Protein AF-A0A9D7TQG6-F1 (afdb_monomer)

Structure (mmCIF, N/CA/C/O backbone):
data_AF-A0A9D7TQG6-F1
#
_entry.id   AF-A0A9D7TQG6-F1
#
loop_
_atom_site.group_PDB
_atom_site.id
_atom_site.type_symbol
_atom_site.label_atom_id
_atom_site.label_alt_id
_atom_site.label_comp_id
_atom_site.label_asym_id
_atom_site.label_entity_id
_atom_site.label_seq_id
_atom_site.pdbx_PDB_ins_code
_atom_site.Cartn_x
_atom_site.Cartn_y
_atom_site.Cartn_z
_atom_site.occupancy
_atom_site.B_iso_or_equiv
_atom_site.auth_seq_id
_atom_site.auth_comp_id
_atom_site.auth_asym_id
_atom_site.auth_atom_id
_atom_site.pdbx_PDB_model_num
ATOM 1 N N . MET A 1 1 ? -27.537 -21.030 -3.226 1.00 37.28 1 MET A N 1
ATOM 2 C CA . MET A 1 1 ? -26.225 -21.695 -3.331 1.00 37.28 1 MET A CA 1
ATOM 3 C C . MET A 1 1 ? -25.210 -20.570 -3.203 1.00 37.28 1 MET A C 1
ATOM 5 O O . MET A 1 1 ? -25.047 -19.835 -4.164 1.00 37.28 1 MET A O 1
ATOM 9 N N . LYS A 1 2 ? -24.698 -20.309 -1.989 1.00 38.81 2 LYS A N 1
ATOM 10 C CA . LYS A 1 2 ? -23.639 -19.309 -1.792 1.00 38.81 2 LYS A CA 1
ATOM 11 C C . LYS A 1 2 ? -22.398 -19.898 -2.457 1.00 38.81 2 LYS A C 1
ATOM 13 O O . LYS A 1 2 ? -21.905 -20.921 -1.995 1.00 38.81 2 LYS A O 1
ATOM 18 N N . SER A 1 3 ? -21.982 -19.358 -3.597 1.00 41.25 3 SER A N 1
ATOM 19 C CA . SER A 1 3 ? -20.627 -19.610 -4.070 1.00 41.25 3 SER A CA 1
ATOM 20 C C . SER A 1 3 ? -19.712 -18.948 -3.053 1.00 41.25 3 SER A C 1
ATOM 22 O O . SER A 1 3 ? -19.772 -17.730 -2.911 1.00 41.25 3 SER A O 1
ATOM 24 N N . GLU A 1 4 ? -18.924 -19.730 -2.322 1.00 43.56 4 GLU A N 1
ATOM 25 C CA . GLU A 1 4 ? -17.736 -19.195 -1.665 1.00 43.56 4 GLU A CA 1
ATOM 26 C C . GLU A 1 4 ? -16.924 -18.502 -2.762 1.00 43.56 4 GLU A C 1
ATOM 28 O O . GLU A 1 4 ? -16.400 -19.154 -3.672 1.00 43.56 4 GLU A O 1
ATOM 33 N N . ILE A 1 5 ? -16.906 -17.169 -2.754 1.00 49.09 5 ILE A N 1
ATOM 34 C CA . ILE A 1 5 ? -15.983 -16.397 -3.578 1.00 49.09 5 ILE A CA 1
ATOM 35 C C . ILE A 1 5 ? -14.633 -16.568 -2.885 1.00 49.09 5 ILE A C 1
ATOM 37 O O . ILE A 1 5 ? -14.212 -15.745 -2.083 1.00 49.09 5 ILE A O 1
ATOM 41 N N . GLY A 1 6 ? -13.998 -17.719 -3.112 1.00 52.75 6 GLY A N 1
ATOM 42 C CA . GLY A 1 6 ? -12.633 -17.952 -2.671 1.00 52.75 6 GLY A CA 1
ATOM 43 C C . GLY A 1 6 ? -11.734 -16.884 -3.286 1.00 52.75 6 GLY A C 1
ATOM 44 O O . GLY A 1 6 ? -11.861 -16.575 -4.476 1.00 52.75 6 GLY A O 1
ATOM 45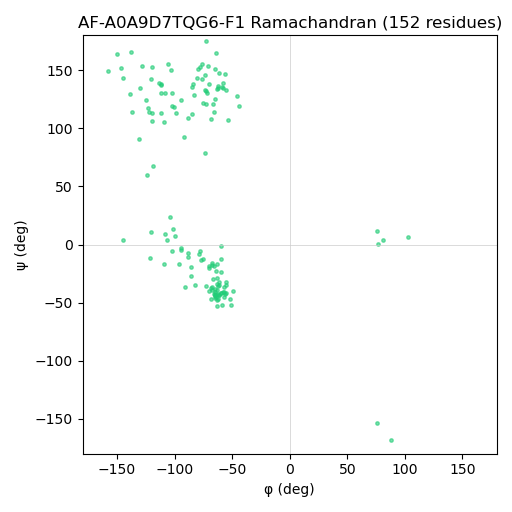 N N . TRP A 1 7 ? -10.860 -16.307 -2.467 1.00 53.97 7 TRP A N 1
ATOM 46 C CA . TRP A 1 7 ? -9.840 -15.354 -2.893 1.00 53.97 7 TRP A CA 1
ATOM 47 C C . TRP A 1 7 ? -9.117 -15.852 -4.157 1.00 53.97 7 TRP A C 1
ATOM 49 O O . TRP A 1 7 ? -8.648 -16.987 -4.203 1.00 53.97 7 TRP A O 1
ATOM 59 N N . LYS A 1 8 ? -9.045 -15.004 -5.194 1.00 67.25 8 LYS A N 1
ATOM 60 C CA . LYS A 1 8 ? -8.356 -15.290 -6.472 1.00 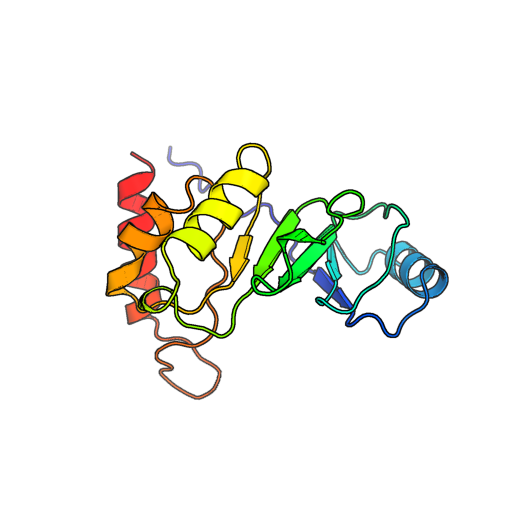67.25 8 LYS A CA 1
ATOM 61 C C . LYS A 1 8 ? -7.060 -14.490 -6.658 1.00 67.25 8 LYS A C 1
ATOM 63 O O . LYS A 1 8 ? -6.535 -14.444 -7.769 1.00 67.25 8 LYS A O 1
ATOM 68 N N . GLY A 1 9 ? -6.595 -13.795 -5.621 1.00 76.12 9 GLY A N 1
ATOM 69 C CA . GLY A 1 9 ? -5.352 -13.027 -5.686 1.00 76.12 9 GLY A CA 1
ATOM 70 C C . GLY A 1 9 ? -4.106 -13.923 -5.690 1.00 76.12 9 GLY A C 1
ATOM 71 O O . GLY A 1 9 ? -4.227 -15.143 -5.565 1.00 76.12 9 GLY A O 1
ATOM 72 N N . PRO A 1 10 ? -2.906 -13.337 -5.841 1.00 84.94 10 PRO A N 1
ATOM 73 C CA . PRO A 1 10 ? -1.660 -14.096 -5.830 1.00 84.94 10 PRO A CA 1
ATOM 74 C C . PRO A 1 10 ? -1.455 -14.789 -4.472 1.00 84.94 10 PRO A C 1
ATOM 76 O O . PRO A 1 10 ? -1.639 -14.177 -3.423 1.00 84.94 10 PRO A O 1
ATOM 79 N N . GLU A 1 11 ? -1.060 -16.059 -4.500 1.00 86.31 11 GLU A N 1
ATOM 80 C CA . GLU A 1 11 ? -0.616 -16.837 -3.336 1.00 86.31 11 GLU A CA 1
ATOM 81 C C . GLU A 1 11 ? 0.859 -16.559 -3.017 1.00 86.31 11 GLU A C 1
ATOM 83 O O . GLU A 1 11 ? 1.249 -16.522 -1.853 1.00 86.31 11 GLU A O 1
ATOM 88 N N . PHE A 1 12 ? 1.676 -16.339 -4.054 1.00 89.50 12 PHE A N 1
ATOM 89 C CA . PHE A 1 12 ? 3.103 -16.048 -3.924 1.00 89.50 12 PHE A CA 1
ATOM 90 C C . PHE A 1 12 ? 3.454 -14.714 -4.583 1.00 89.50 12 PHE A C 1
ATOM 92 O O . PHE A 1 12 ? 3.396 -14.566 -5.809 1.00 89.50 12 PHE A O 1
ATOM 99 N N . VAL A 1 13 ? 3.858 -13.755 -3.753 1.00 92.44 13 VAL A N 1
ATOM 100 C CA . VAL A 1 13 ? 4.308 -12.422 -4.162 1.00 92.44 13 VAL A CA 1
ATOM 101 C C . VAL A 1 13 ? 5.815 -12.325 -3.946 1.00 92.44 13 VAL A C 1
ATOM 103 O O . VAL A 1 13 ? 6.321 -12.696 -2.889 1.00 92.44 13 VAL A O 1
ATOM 106 N N . LEU A 1 14 ? 6.545 -11.864 -4.960 1.00 93.50 14 LEU A N 1
ATOM 107 C CA . LEU A 1 14 ? 7.985 -11.642 -4.865 1.00 93.50 14 LEU A CA 1
ATOM 108 C C . LEU A 1 14 ? 8.242 -10.226 -4.346 1.00 93.50 14 LEU A C 1
ATOM 110 O O . LEU A 1 14 ? 8.015 -9.254 -5.068 1.00 93.50 14 LEU A O 1
ATOM 114 N N . GLU A 1 15 ? 8.717 -10.121 -3.109 1.00 92.94 15 GLU A N 1
ATOM 115 C CA . GLU A 1 15 ? 9.072 -8.845 -2.482 1.00 92.94 15 GLU A CA 1
ATOM 116 C C . GLU A 1 15 ? 10.481 -8.397 -2.889 1.00 92.94 15 GLU A C 1
ATOM 118 O O . GLU A 1 15 ? 11.450 -9.160 -2.817 1.00 92.94 15 GLU A O 1
ATOM 123 N N . LEU A 1 16 ? 10.592 -7.150 -3.349 1.00 91.81 16 LEU A N 1
ATOM 124 C CA . LEU A 1 16 ? 11.820 -6.564 -3.877 1.00 91.81 16 LEU A CA 1
ATOM 125 C C . LEU A 1 16 ? 11.984 -5.135 -3.344 1.00 91.81 16 LEU A C 1
ATOM 127 O O . LEU A 1 16 ? 11.238 -4.220 -3.694 1.00 91.81 16 LEU A O 1
ATOM 131 N N . ASP A 1 17 ? 13.019 -4.932 -2.533 1.00 82.06 17 ASP A N 1
ATOM 132 C CA . ASP A 1 17 ? 13.286 -3.657 -1.852 1.00 82.06 17 ASP A CA 1
ATOM 133 C C . ASP A 1 17 ? 13.923 -2.581 -2.752 1.00 82.06 17 ASP A C 1
ATOM 135 O O . ASP A 1 17 ? 14.113 -1.443 -2.320 1.00 82.06 17 ASP A O 1
ATOM 139 N N . GLY A 1 18 ? 14.277 -2.924 -3.997 1.00 83.62 18 GLY A N 1
ATOM 140 C CA . GLY A 1 18 ? 14.895 -1.995 -4.949 1.00 83.62 18 GLY A CA 1
ATOM 141 C C . GLY A 1 18 ? 16.410 -2.157 -5.136 1.00 83.62 18 GLY A C 1
ATOM 142 O O . GLY A 1 18 ? 17.025 -1.336 -5.813 1.00 83.62 18 GLY A O 1
ATOM 143 N N . TRP A 1 19 ? 17.029 -3.189 -4.548 1.00 87.00 19 TRP A N 1
ATOM 144 C CA . TRP A 1 19 ? 18.477 -3.443 -4.665 1.00 87.00 19 TRP A CA 1
ATOM 145 C C . TRP A 1 19 ? 18.860 -4.259 -5.904 1.00 87.00 19 TRP A C 1
ATOM 147 O O . TRP A 1 19 ? 20.023 -4.262 -6.303 1.00 87.00 19 TRP A O 1
ATOM 157 N N . GLN A 1 20 ? 17.897 -4.965 -6.490 1.00 89.94 20 GLN A N 1
ATOM 158 C CA . GLN A 1 20 ? 18.077 -5.790 -7.677 1.00 89.94 20 GLN A CA 1
ATOM 159 C C . GLN A 1 20 ? 18.071 -4.918 -8.937 1.00 89.94 20 GLN A C 1
ATOM 161 O O . GLN A 1 20 ? 17.418 -3.878 -8.993 1.00 89.94 20 GLN A O 1
ATOM 166 N N . SER A 1 21 ? 18.768 -5.343 -9.980 1.00 91.12 21 SER A N 1
ATOM 167 C CA . SER A 1 21 ? 18.612 -4.781 -11.323 1.00 91.12 21 SER A CA 1
ATOM 168 C C . SER A 1 21 ? 17.325 -5.283 -11.990 1.00 91.12 21 SER A C 1
A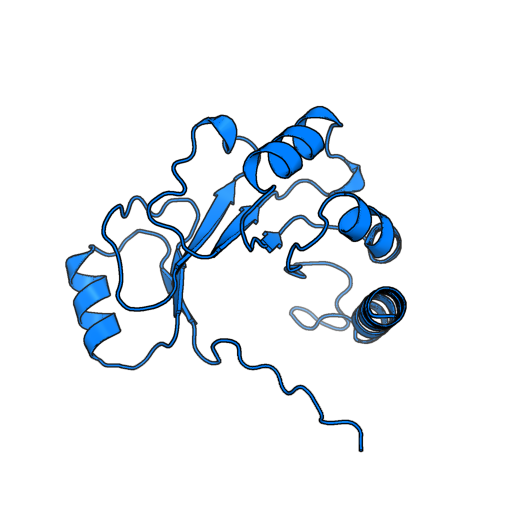TOM 170 O O . SER A 1 21 ? 16.852 -6.381 -11.697 1.00 91.12 21 SER A O 1
ATOM 172 N N . GLU A 1 22 ? 16.776 -4.526 -12.950 1.00 92.56 22 GLU A N 1
ATOM 173 C CA . GLU A 1 22 ? 15.602 -4.977 -13.722 1.00 92.56 22 GLU A CA 1
ATOM 174 C C . GLU A 1 22 ? 15.862 -6.320 -14.432 1.00 92.56 22 GLU A C 1
ATOM 176 O O . GLU A 1 22 ? 14.978 -7.173 -14.481 1.00 92.56 22 GLU A O 1
ATOM 181 N N . SER A 1 23 ? 17.087 -6.556 -1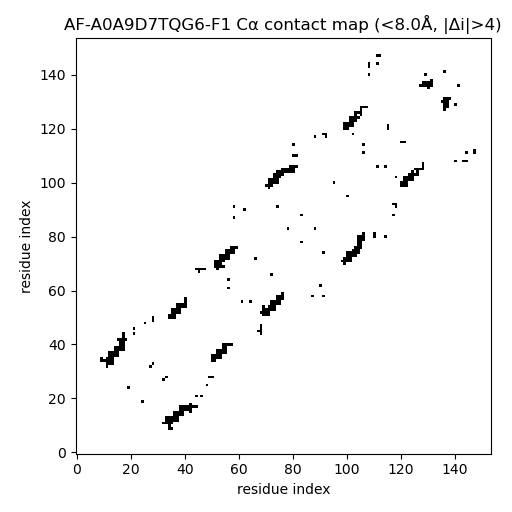4.925 1.00 92.69 23 SER A N 1
ATOM 182 C CA . SER A 1 23 ? 17.465 -7.837 -15.539 1.00 92.69 23 SER A CA 1
ATOM 183 C C . SER A 1 23 ? 17.385 -9.011 -14.564 1.00 92.69 23 SER A C 1
ATOM 185 O O . SER A 1 23 ? 16.851 -10.055 -14.924 1.00 92.69 23 SER A O 1
ATOM 187 N N . GLU A 1 24 ? 17.856 -8.836 -13.326 1.00 92.88 24 GLU A N 1
ATOM 188 C CA . GLU A 1 24 ? 17.770 -9.888 -12.304 1.00 92.88 24 GLU A CA 1
ATOM 189 C C . GLU A 1 24 ? 16.313 -10.191 -11.947 1.00 92.88 24 GLU A C 1
ATOM 191 O O . GLU A 1 24 ? 15.945 -11.351 -11.773 1.00 92.88 24 GLU A O 1
ATOM 196 N N . ILE A 1 25 ? 15.460 -9.164 -11.893 1.00 93.44 25 ILE A N 1
ATOM 197 C CA . ILE A 1 25 ? 14.027 -9.349 -11.648 1.00 93.44 25 ILE A CA 1
ATOM 198 C C . ILE A 1 25 ? 13.393 -10.137 -12.794 1.00 93.44 25 ILE A C 1
ATOM 200 O O . ILE A 1 25 ? 12.651 -11.082 -12.537 1.00 93.44 25 ILE A O 1
ATOM 204 N N . HIS A 1 26 ? 13.704 -9.809 -14.051 1.00 93.25 26 HIS A N 1
ATOM 205 C CA . HIS A 1 26 ? 13.214 -10.578 -15.196 1.00 93.25 26 HIS A CA 1
ATOM 206 C C . HIS A 1 26 ? 13.663 -12.041 -15.151 1.00 93.25 26 HIS A C 1
ATOM 208 O O . HIS A 1 26 ? 12.848 -12.927 -15.409 1.00 93.25 26 HIS A O 1
ATOM 214 N N . ASP A 1 27 ? 14.914 -12.311 -14.780 1.00 93.31 27 ASP A N 1
ATOM 215 C CA . ASP A 1 27 ? 15.413 -13.679 -14.631 1.00 93.31 27 ASP A CA 1
ATOM 216 C C . ASP A 1 27 ? 14.637 -14.449 -13.553 1.00 93.31 27 ASP A C 1
ATOM 218 O O . ASP A 1 27 ? 14.227 -15.586 -13.794 1.00 93.31 27 ASP A O 1
ATOM 222 N N . ILE A 1 28 ? 14.353 -13.819 -12.405 1.00 91.62 28 ILE A N 1
ATOM 223 C CA . ILE A 1 28 ? 13.528 -14.411 -11.341 1.00 91.62 28 ILE A CA 1
ATOM 224 C C . ILE A 1 28 ? 12.100 -14.656 -11.837 1.00 91.62 28 ILE A C 1
ATOM 226 O O . ILE A 1 28 ? 11.577 -15.756 -11.666 1.00 91.62 28 ILE A O 1
ATOM 230 N N . VAL A 1 29 ? 11.468 -13.676 -12.485 1.00 92.38 29 VAL A N 1
ATOM 231 C CA . VAL A 1 29 ? 10.106 -13.808 -13.032 1.00 92.38 29 VAL A CA 1
ATOM 232 C C . VAL A 1 29 ? 10.022 -14.977 -14.017 1.00 92.38 29 VAL A C 1
ATOM 234 O O . VAL A 1 29 ? 9.081 -15.769 -13.962 1.00 92.38 29 VAL 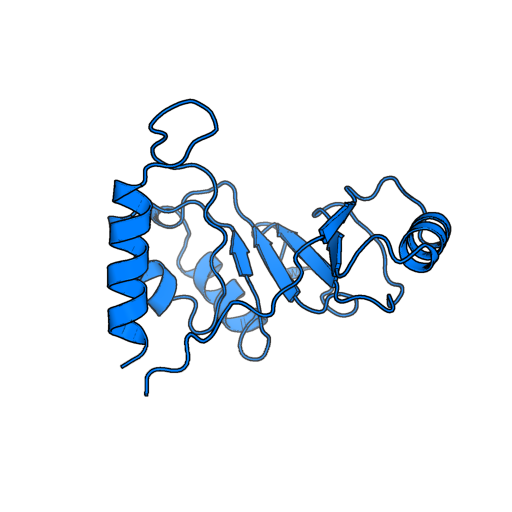A O 1
ATOM 237 N N . ASN A 1 30 ? 11.041 -15.153 -14.859 1.00 92.81 30 ASN A N 1
ATOM 238 C CA . ASN A 1 30 ? 11.110 -16.235 -15.840 1.00 92.81 30 ASN A CA 1
ATOM 239 C C . ASN A 1 30 ? 11.248 -17.635 -15.215 1.00 92.81 30 ASN A C 1
ATOM 241 O O . ASN A 1 30 ? 10.988 -18.627 -15.896 1.00 92.81 30 ASN A O 1
ATOM 245 N N . THR A 1 31 ? 11.611 -17.747 -13.931 1.00 91.88 31 THR A N 1
ATOM 246 C CA . THR A 1 31 ? 11.587 -19.037 -13.217 1.00 91.88 31 THR A CA 1
ATOM 247 C C . THR A 1 31 ? 10.169 -19.548 -12.951 1.00 91.88 31 THR A C 1
ATOM 249 O O . THR A 1 31 ? 9.991 -20.739 -12.701 1.00 91.88 31 THR A O 1
ATOM 252 N N . GLY A 1 32 ? 9.162 -18.665 -12.992 1.00 89.69 32 GLY A N 1
ATOM 253 C CA . GLY A 1 32 ? 7.768 -18.989 -12.683 1.00 89.69 32 GLY A CA 1
ATOM 254 C C . GLY A 1 32 ? 7.461 -19.158 -11.190 1.00 89.69 32 GLY A C 1
ATOM 255 O O . GLY A 1 32 ? 6.388 -19.648 -10.854 1.00 89.69 32 GLY A O 1
ATOM 256 N N . LEU A 1 33 ? 8.376 -18.772 -10.291 1.00 85.75 33 LEU A N 1
ATOM 257 C CA . LEU A 1 33 ? 8.209 -18.920 -8.836 1.00 85.75 33 LEU A CA 1
ATOM 258 C C . LEU A 1 33 ? 7.240 -17.908 -8.195 1.00 85.75 33 LEU A C 1
ATOM 260 O O . LEU A 1 33 ? 6.873 -18.085 -7.037 1.00 85.75 33 LEU A O 1
ATOM 264 N N . GLY A 1 34 ? 6.832 -16.858 -8.912 1.00 89.56 34 GLY A N 1
ATOM 265 C CA . GLY A 1 34 ? 5.969 -15.794 -8.395 1.00 89.56 34 GLY A CA 1
ATOM 266 C C . GLY A 1 34 ? 4.751 -15.531 -9.273 1.00 89.56 34 GLY A C 1
ATOM 267 O O . GLY A 1 34 ? 4.779 -15.762 -10.481 1.00 89.56 34 GLY A O 1
ATOM 268 N N . GLN A 1 35 ? 3.687 -15.020 -8.656 1.00 94.56 35 GLN A N 1
ATOM 269 C CA . GLN A 1 35 ? 2.442 -14.627 -9.330 1.00 94.56 35 GLN A CA 1
ATOM 270 C C . GLN A 1 35 ? 2.247 -13.108 -9.369 1.00 94.56 35 GLN A C 1
ATOM 272 O O . GLN A 1 35 ? 1.452 -12.616 -10.165 1.00 94.56 35 GLN A O 1
ATOM 277 N N . ALA A 1 36 ? 2.981 -12.371 -8.536 1.00 95.19 36 ALA A N 1
ATOM 278 C CA . ALA A 1 36 ? 3.022 -10.916 -8.513 1.00 95.19 36 ALA A CA 1
ATOM 279 C C . ALA A 1 36 ? 4.394 -10.428 -8.034 1.00 95.19 36 ALA A C 1
ATOM 281 O O . ALA A 1 36 ? 5.166 -11.190 -7.444 1.00 95.19 36 ALA A O 1
ATOM 282 N N . LEU A 1 37 ? 4.670 -9.151 -8.275 1.00 95.25 37 LEU A N 1
ATOM 283 C CA . LEU A 1 37 ? 5.823 -8.432 -7.748 1.00 95.25 37 LEU A CA 1
ATOM 284 C C . LEU A 1 37 ? 5.337 -7.394 -6.741 1.00 95.25 37 LEU A C 1
ATOM 286 O O . LEU A 1 37 ? 4.364 -6.694 -7.016 1.00 95.25 37 LEU A O 1
ATOM 290 N N . HIS A 1 38 ? 6.028 -7.259 -5.614 1.00 95.19 38 HIS A N 1
ATOM 291 C CA . HIS A 1 38 ? 5.828 -6.151 -4.686 1.00 95.19 38 HIS A CA 1
ATOM 292 C C . HIS A 1 38 ? 7.124 -5.373 -4.548 1.00 95.19 38 HIS A C 1
ATOM 294 O O . HIS A 1 38 ? 8.134 -5.869 -4.054 1.00 95.19 38 HIS A O 1
ATOM 300 N N . PHE A 1 39 ? 7.091 -4.144 -5.038 1.00 95.00 39 PHE A N 1
ATOM 301 C CA . PHE A 1 39 ? 8.194 -3.209 -4.989 1.00 95.00 39 PHE A CA 1
ATOM 302 C C . PHE A 1 39 ? 8.071 -2.289 -3.776 1.00 95.00 39 PHE A C 1
ATOM 304 O O . PHE A 1 39 ? 7.078 -1.574 -3.621 1.00 95.00 39 PHE A O 1
ATOM 311 N N . GLY A 1 40 ? 9.115 -2.261 -2.949 1.00 92.88 40 GLY A N 1
ATOM 312 C CA . GLY A 1 40 ? 9.231 -1.285 -1.870 1.00 92.88 40 GLY A CA 1
ATOM 313 C C . GLY A 1 40 ? 9.345 0.150 -2.400 1.00 92.88 40 GLY A C 1
ATOM 314 O O . GLY A 1 40 ? 9.662 0.388 -3.567 1.00 92.88 40 GLY A O 1
ATOM 315 N N . ALA A 1 41 ? 9.148 1.135 -1.522 1.00 90.31 41 ALA A N 1
ATOM 316 C CA . ALA A 1 41 ? 9.049 2.546 -1.916 1.00 90.31 41 ALA A CA 1
ATOM 317 C C . ALA A 1 41 ? 10.316 3.137 -2.560 1.00 90.31 41 ALA A C 1
ATOM 319 O O . ALA A 1 41 ? 10.264 4.194 -3.188 1.00 90.31 41 ALA A O 1
ATOM 320 N N . PHE A 1 42 ? 11.458 2.468 -2.402 1.00 88.44 42 PHE A N 1
ATOM 321 C CA . PHE A 1 42 ? 12.739 2.883 -2.973 1.00 88.44 42 PHE A CA 1
ATOM 322 C C . PHE A 1 42 ? 13.044 2.225 -4.323 1.00 88.44 42 PHE A C 1
ATOM 324 O O . PHE A 1 42 ? 14.047 2.558 -4.953 1.00 88.44 42 PHE A O 1
ATOM 331 N N . ALA A 1 43 ? 12.182 1.325 -4.801 1.00 90.50 43 ALA A N 1
ATOM 332 C CA . ALA A 1 43 ? 12.315 0.724 -6.115 1.00 90.50 43 ALA A CA 1
ATOM 333 C C . ALA A 1 43 ? 12.102 1.773 -7.221 1.00 90.50 43 ALA A C 1
ATOM 335 O O . ALA A 1 43 ? 11.039 2.394 -7.351 1.00 90.50 43 ALA A O 1
ATOM 336 N N . THR A 1 44 ? 13.124 1.947 -8.057 1.00 87.81 44 THR A N 1
ATOM 337 C CA . THR A 1 44 ? 13.165 2.960 -9.130 1.00 87.81 44 THR A CA 1
ATOM 338 C C . THR A 1 44 ? 12.882 2.385 -10.517 1.00 87.81 44 THR A C 1
ATOM 340 O O . THR A 1 44 ? 13.100 3.056 -11.523 1.00 87.81 44 THR A O 1
ATOM 343 N N . TYR A 1 45 ? 12.380 1.151 -10.579 1.00 88.38 45 TYR A N 1
ATOM 344 C CA . TYR A 1 45 ? 12.079 0.469 -11.833 1.00 88.38 45 TYR A CA 1
ATOM 345 C C . TYR A 1 45 ? 11.002 1.212 -12.618 1.00 88.38 45 TYR A C 1
ATOM 347 O O . TYR A 1 45 ? 10.001 1.664 -12.055 1.00 88.38 45 TYR A O 1
ATOM 355 N N . SER A 1 46 ? 11.237 1.324 -13.921 1.00 82.56 46 SER A N 1
ATOM 356 C CA . SER A 1 46 ? 10.328 1.975 -14.875 1.00 82.56 46 SER A CA 1
ATOM 357 C C . SER A 1 46 ? 9.894 1.027 -15.993 1.00 82.56 46 SER A C 1
ATOM 359 O O . SER A 1 46 ? 8.959 1.327 -16.737 1.00 82.56 46 SER A O 1
ATOM 361 N N . GLY A 1 47 ? 10.553 -0.133 -16.104 1.00 84.12 47 GLY A N 1
ATOM 362 C CA . GLY A 1 47 ? 10.149 -1.207 -16.997 1.00 84.12 47 GLY A CA 1
ATOM 363 C C . GLY A 1 47 ? 8.793 -1.809 -16.622 1.00 84.12 47 GLY A C 1
ATOM 364 O O . GLY A 1 47 ? 8.394 -1.841 -15.459 1.00 84.12 47 GLY A O 1
ATOM 365 N N . LYS A 1 48 ? 8.082 -2.323 -17.632 1.00 87.69 48 LYS A N 1
ATOM 366 C CA . LYS A 1 48 ? 6.887 -3.147 -17.424 1.00 87.69 48 LYS A CA 1
ATOM 367 C C . LYS A 1 48 ? 7.286 -4.596 -17.183 1.00 87.69 48 LYS A C 1
ATOM 369 O O . LYS A 1 48 ? 8.121 -5.139 -17.906 1.00 87.69 48 LYS A O 1
ATOM 374 N N . PHE A 1 49 ? 6.619 -5.235 -16.232 1.00 91.88 49 PHE A N 1
ATOM 375 C CA . PHE A 1 49 ? 6.807 -6.646 -15.916 1.00 91.88 49 PHE A CA 1
ATOM 376 C C . PHE A 1 49 ? 5.623 -7.472 -16.427 1.00 91.88 49 PHE A C 1
ATOM 378 O O . PHE A 1 49 ? 4.528 -6.960 -16.638 1.00 91.88 49 PHE A O 1
ATOM 385 N N . SER A 1 50 ? 5.853 -8.762 -16.681 1.00 92.25 50 SER A N 1
ATOM 386 C CA . SER A 1 50 ? 4.800 -9.684 -17.134 1.00 92.25 50 SER A CA 1
ATOM 387 C C . SER A 1 50 ? 3.870 -10.143 -16.009 1.00 92.25 50 SER A C 1
ATOM 389 O O . SER A 1 50 ? 2.836 -10.746 -16.287 1.00 92.25 50 SER A O 1
ATOM 391 N N . LEU A 1 51 ? 4.260 -9.903 -14.757 1.00 94.19 51 LEU A N 1
ATOM 392 C CA . LEU A 1 51 ? 3.459 -10.143 -13.563 1.00 94.19 51 LEU A CA 1
ATOM 393 C C . LEU A 1 51 ? 2.897 -8.811 -13.048 1.00 94.19 51 LEU A C 1
ATOM 395 O O . LEU A 1 51 ? 3.571 -7.794 -13.217 1.00 94.19 51 LEU A O 1
ATOM 399 N N . PRO A 1 52 ? 1.722 -8.819 -12.392 1.00 93.75 52 PRO A N 1
ATOM 400 C CA . PRO A 1 52 ? 1.170 -7.631 -11.753 1.00 93.75 52 PRO A CA 1
ATOM 401 C C . PRO A 1 52 ? 2.123 -7.050 -10.705 1.00 93.75 52 PRO A C 1
ATOM 403 O O . PRO A 1 52 ? 2.718 -7.793 -9.917 1.00 93.75 52 PRO A O 1
ATOM 406 N N . VAL A 1 53 ? 2.225 -5.723 -10.684 1.00 94.31 53 VAL A N 1
ATOM 407 C CA . VAL A 1 53 ? 3.143 -4.965 -9.833 1.00 94.31 53 VAL A CA 1
ATOM 408 C C . VAL A 1 53 ? 2.388 -4.172 -8.773 1.00 94.31 53 VAL A C 1
ATOM 410 O O . VAL A 1 53 ? 1.724 -3.175 -9.069 1.00 94.31 53 VAL A O 1
ATOM 413 N N . PHE A 1 54 ? 2.583 -4.569 -7.521 1.00 94.56 54 PHE A N 1
ATOM 414 C CA . PHE A 1 54 ? 2.283 -3.770 -6.340 1.00 94.56 54 PHE A CA 1
ATOM 415 C C . PHE A 1 54 ? 3.477 -2.863 -6.049 1.00 94.56 54 PHE A C 1
ATOM 417 O O . PHE A 1 54 ? 4.620 -3.323 -6.097 1.00 94.56 54 PHE A O 1
ATOM 424 N N . LYS A 1 55 ? 3.249 -1.583 -5.751 1.00 94.38 55 LYS A N 1
ATOM 425 C CA . LYS A 1 55 ? 4.342 -0.658 -5.417 1.00 94.38 55 LYS A CA 1
ATOM 426 C C . LYS A 1 55 ? 3.974 0.261 -4.268 1.00 94.38 55 LYS A C 1
ATOM 428 O O . LYS A 1 55 ? 2.949 0.936 -4.326 1.00 94.38 55 LYS A O 1
ATOM 433 N N . ASP A 1 56 ? 4.852 0.330 -3.275 1.00 94.50 56 ASP A N 1
ATOM 434 C CA . ASP A 1 56 ? 4.713 1.250 -2.151 1.00 94.50 56 ASP A CA 1
ATOM 435 C C . ASP A 1 56 ? 4.983 2.696 -2.589 1.00 94.50 56 ASP A C 1
ATOM 437 O O . ASP A 1 56 ? 6.021 3.018 -3.168 1.00 94.50 56 ASP A O 1
ATOM 441 N N . PHE A 1 57 ? 4.070 3.594 -2.234 1.00 94.38 57 PHE A N 1
ATOM 442 C CA . PHE A 1 57 ? 4.208 5.037 -2.379 1.00 94.38 57 PHE A CA 1
ATOM 443 C C . PHE A 1 57 ? 4.040 5.695 -1.014 1.00 94.38 57 PHE A C 1
ATOM 445 O O . PHE A 1 57 ? 2.982 5.617 -0.390 1.00 94.38 57 PHE A O 1
ATOM 452 N N . ILE A 1 58 ? 5.088 6.369 -0.539 1.00 94.88 58 ILE A N 1
ATOM 453 C CA . ILE A 1 58 ? 5.043 7.066 0.748 1.00 94.88 58 ILE A CA 1
ATOM 454 C C . ILE A 1 58 ? 4.175 8.317 0.616 1.00 94.88 58 ILE A C 1
ATOM 456 O O . ILE A 1 58 ? 4.509 9.227 -0.144 1.00 94.88 58 ILE A O 1
ATOM 460 N N . LEU A 1 59 ? 3.106 8.399 1.413 1.00 95.00 59 LEU A N 1
ATOM 461 C CA . LEU A 1 59 ? 2.125 9.489 1.396 1.00 95.00 59 LEU A CA 1
ATOM 462 C C . LEU A 1 59 ? 2.773 10.882 1.442 1.00 95.00 59 LEU A C 1
ATOM 464 O O . LEU A 1 59 ? 2.365 11.784 0.716 1.00 95.00 59 LEU A O 1
ATOM 468 N N . GLY A 1 60 ? 3.831 11.048 2.241 1.00 92.00 60 GLY A N 1
ATOM 469 C CA . GLY A 1 60 ? 4.554 12.319 2.363 1.00 92.00 60 GLY A CA 1
ATOM 470 C C . GLY A 1 60 ? 5.163 12.845 1.055 1.00 92.00 60 GLY A C 1
ATOM 471 O O . GLY A 1 60 ? 5.337 14.052 0.927 1.00 92.00 60 GLY A O 1
ATOM 472 N N . ASN A 1 61 ? 5.430 11.966 0.083 1.00 90.50 61 ASN A N 1
ATOM 473 C CA . ASN A 1 61 ? 6.066 12.292 -1.200 1.00 90.50 61 ASN A CA 1
ATOM 474 C C . ASN A 1 61 ? 5.173 11.940 -2.408 1.00 90.50 61 ASN A C 1
ATOM 476 O O . ASN A 1 61 ? 5.622 11.960 -3.555 1.00 90.50 61 ASN A O 1
ATOM 480 N N . ILE A 1 62 ? 3.901 11.607 -2.171 1.00 90.62 62 ILE A N 1
ATOM 481 C CA . ILE A 1 62 ? 3.019 11.043 -3.201 1.00 90.62 62 ILE A CA 1
ATOM 482 C C . ILE A 1 62 ? 2.760 12.008 -4.371 1.00 90.62 62 ILE A C 1
ATOM 484 O O . ILE A 1 62 ? 2.568 11.577 -5.503 1.00 90.62 62 ILE A O 1
ATOM 488 N N . GLY A 1 63 ? 2.797 13.322 -4.124 1.00 85.69 63 GLY A N 1
ATOM 489 C CA . GLY A 1 63 ? 2.521 14.340 -5.144 1.00 85.69 63 GLY A CA 1
ATOM 490 C C . GLY A 1 63 ? 3.538 14.394 -6.291 1.00 85.69 63 GLY A C 1
ATOM 491 O O . GLY A 1 63 ? 3.221 14.942 -7.343 1.00 85.69 63 GLY A O 1
ATOM 492 N N . GLU A 1 64 ? 4.730 13.825 -6.102 1.00 85.12 64 GLU A N 1
ATOM 493 C CA . GLU A 1 64 ? 5.804 13.758 -7.106 1.00 85.12 64 GLU A CA 1
ATOM 494 C C . GLU A 1 64 ? 5.975 12.344 -7.689 1.00 85.12 64 GLU A C 1
ATOM 496 O O . GLU A 1 64 ? 6.896 12.091 -8.463 1.00 85.12 64 GLU A O 1
ATOM 501 N N . SER A 1 65 ? 5.111 11.406 -7.296 1.00 87.94 65 SER A N 1
ATOM 502 C CA . SER A 1 65 ? 5.254 9.992 -7.634 1.00 87.94 65 SER A CA 1
ATOM 503 C C . SER A 1 65 ? 4.769 9.670 -9.047 1.00 87.94 65 SER A C 1
ATOM 505 O O . SER A 1 65 ? 3.764 10.204 -9.516 1.00 87.94 65 SER A O 1
ATOM 507 N N . ASP A 1 66 ? 5.474 8.749 -9.707 1.00 87.62 66 ASP A N 1
ATOM 508 C CA . ASP A 1 66 ? 5.078 8.171 -10.991 1.00 87.62 66 ASP A CA 1
ATOM 509 C C . ASP A 1 66 ? 4.446 6.788 -10.781 1.00 87.62 66 ASP A C 1
ATOM 511 O O . ASP A 1 66 ? 5.094 5.855 -10.296 1.00 87.62 66 ASP A O 1
ATOM 515 N N . PHE A 1 67 ? 3.177 6.669 -11.167 1.00 89.00 67 PHE A N 1
ATOM 516 C CA . PHE A 1 67 ? 2.378 5.449 -11.064 1.00 89.00 67 PHE A CA 1
ATOM 517 C C . PHE A 1 67 ? 2.399 4.610 -12.352 1.00 89.00 67 PHE A C 1
ATOM 519 O O . PHE A 1 67 ? 1.856 3.514 -12.375 1.00 89.00 67 PHE A O 1
ATOM 526 N N . SER A 1 68 ? 3.033 5.084 -13.431 1.00 86.56 68 SER A N 1
ATOM 527 C CA . SER A 1 68 ? 2.927 4.480 -14.769 1.00 86.56 68 SER A CA 1
ATOM 528 C C . SER A 1 68 ? 3.492 3.057 -14.892 1.00 86.56 68 SER A C 1
ATOM 530 O O . SER A 1 68 ? 3.088 2.309 -15.788 1.00 86.56 68 SER A O 1
ATOM 532 N N . ALA A 1 69 ? 4.409 2.681 -13.997 1.00 86.00 69 ALA A N 1
ATOM 533 C CA . ALA A 1 69 ? 5.021 1.355 -13.907 1.00 86.00 69 ALA A CA 1
ATOM 534 C C . ALA A 1 69 ? 4.451 0.510 -12.747 1.00 86.00 69 ALA A C 1
ATOM 536 O O . ALA A 1 69 ? 5.127 -0.383 -12.238 1.00 86.00 69 ALA A O 1
ATOM 537 N N . CYS A 1 70 ? 3.233 0.815 -12.295 1.00 90.81 70 CYS A N 1
ATOM 538 C CA . CYS A 1 70 ? 2.554 0.122 -11.207 1.00 90.81 70 CYS A CA 1
ATOM 539 C C . CYS A 1 70 ? 1.130 -0.260 -11.626 1.00 90.81 70 CYS A C 1
ATOM 541 O O . CYS A 1 70 ? 0.417 0.558 -12.200 1.00 90.81 70 CYS A O 1
ATOM 543 N N . ASP A 1 71 ? 0.727 -1.496 -11.327 1.00 91.94 71 ASP A N 1
ATOM 544 C CA . ASP A 1 71 ? -0.644 -1.963 -11.551 1.00 91.94 71 ASP A CA 1
ATOM 545 C C . ASP A 1 71 ? -1.523 -1.732 -10.313 1.00 91.94 71 ASP A C 1
ATOM 547 O O . ASP A 1 71 ? -2.696 -1.396 -10.444 1.00 91.94 71 ASP A O 1
ATOM 551 N N . TYR A 1 72 ? -0.945 -1.894 -9.117 1.00 93.31 72 TYR A N 1
ATOM 552 C CA . TYR A 1 72 ? -1.637 -1.777 -7.832 1.00 93.31 72 TYR A CA 1
ATOM 553 C C . TYR A 1 72 ? -0.856 -0.874 -6.865 1.00 93.31 72 TYR A C 1
ATOM 555 O O . TYR A 1 72 ? 0.015 -1.349 -6.126 1.00 93.31 72 TYR A O 1
ATOM 563 N N . PRO A 1 73 ? -1.127 0.441 -6.855 1.00 94.38 73 PRO A N 1
ATOM 564 C CA . PRO A 1 73 ? -0.466 1.361 -5.941 1.00 94.38 73 PRO A CA 1
ATOM 565 C C . PRO A 1 73 ? -0.793 1.024 -4.484 1.00 94.38 73 PRO A C 1
ATOM 567 O O . PRO A 1 73 ? -1.955 0.831 -4.131 1.00 94.38 73 PRO A O 1
ATOM 570 N N . VAL A 1 74 ? 0.224 1.000 -3.627 1.00 95.19 74 VAL A N 1
ATOM 571 C CA . VAL A 1 74 ? 0.088 0.836 -2.176 1.00 95.19 74 VAL A CA 1
ATOM 572 C C . VAL A 1 74 ? 0.438 2.164 -1.517 1.00 95.19 74 VAL A C 1
ATOM 574 O O . VAL A 1 74 ? 1.601 2.561 -1.463 1.00 95.19 74 VAL A O 1
ATOM 577 N N . ILE A 1 75 ? -0.563 2.892 -1.030 1.00 95.56 75 ILE A N 1
ATOM 578 C CA . ILE A 1 75 ? -0.348 4.187 -0.386 1.00 95.56 75 ILE A CA 1
ATOM 579 C C . ILE A 1 75 ? -0.003 3.968 1.079 1.00 95.56 75 ILE A C 1
ATOM 581 O O . ILE A 1 75 ? -0.844 3.555 1.877 1.00 95.56 75 ILE A O 1
ATOM 585 N N . ARG A 1 76 ? 1.244 4.280 1.430 1.00 95.12 76 ARG A N 1
ATOM 586 C CA . ARG A 1 76 ? 1.831 3.941 2.721 1.00 95.12 76 ARG A CA 1
ATOM 587 C C . ARG A 1 76 ? 2.100 5.159 3.590 1.00 95.12 76 ARG A C 1
ATOM 589 O O . ARG A 1 76 ? 2.649 6.167 3.140 1.00 95.12 76 ARG A O 1
ATOM 596 N N . SER A 1 77 ? 1.791 5.037 4.876 1.00 94.38 77 SER A N 1
ATOM 597 C CA . SER A 1 77 ? 2.177 5.999 5.909 1.00 94.38 77 SER A CA 1
ATOM 598 C C . SER A 1 77 ? 2.479 5.268 7.210 1.00 94.38 77 SER A C 1
ATOM 600 O O . SER A 1 77 ? 1.794 4.320 7.556 1.00 94.38 77 SER A O 1
ATOM 602 N N . GLU A 1 78 ? 3.470 5.734 7.967 1.00 92.81 78 GLU A N 1
ATOM 603 C CA . GLU A 1 78 ? 3.668 5.289 9.357 1.00 92.81 78 GLU A CA 1
ATOM 604 C C . GLU A 1 78 ? 2.867 6.155 10.351 1.00 92.81 78 GLU A C 1
ATOM 606 O O . GLU A 1 78 ? 2.747 5.816 11.526 1.00 92.81 78 GLU A O 1
ATOM 611 N N . LYS A 1 79 ? 2.303 7.287 9.898 1.00 93.25 79 LYS A N 1
ATOM 612 C CA . LYS A 1 79 ? 1.369 8.082 10.706 1.00 93.25 79 LYS A CA 1
ATOM 613 C C . LYS A 1 79 ? 0.022 7.354 10.793 1.00 93.25 79 LYS A C 1
ATOM 615 O O . LYS A 1 79 ? -0.492 6.995 9.730 1.00 93.25 79 LYS A O 1
ATOM 620 N N . PRO A 1 80 ? -0.586 7.228 11.987 1.00 93.25 80 PRO A N 1
ATOM 621 C CA . PRO A 1 80 ? -1.927 6.671 12.120 1.00 93.25 80 PRO A CA 1
ATOM 622 C C . PRO A 1 80 ? -2.975 7.502 11.372 1.00 93.25 80 PRO A C 1
ATOM 624 O O . PRO A 1 80 ? -2.868 8.733 11.322 1.00 93.25 80 PRO A O 1
ATOM 627 N N . PHE A 1 81 ? -4.013 6.852 10.852 1.00 94.50 81 PHE A N 1
ATOM 628 C CA . PHE A 1 81 ? -5.097 7.463 10.085 1.00 94.50 81 PHE A CA 1
ATOM 629 C C . PHE A 1 81 ? -5.731 8.654 10.813 1.00 94.50 81 PHE A C 1
ATOM 631 O O . PHE A 1 81 ? -5.836 9.736 10.234 1.00 94.50 81 PHE A O 1
ATOM 638 N N . GLY A 1 82 ? -6.050 8.511 12.105 1.00 93.94 82 GLY A N 1
ATOM 639 C CA . GLY A 1 82 ? -6.624 9.582 12.925 1.00 93.94 82 GLY A CA 1
ATOM 640 C C . GLY A 1 82 ? -5.763 10.848 13.047 1.00 93.94 82 GLY A C 1
ATOM 641 O O . GLY A 1 82 ? -6.258 11.888 13.483 1.00 93.94 82 GLY A O 1
ATOM 642 N N . THR A 1 83 ? -4.490 10.792 12.641 1.00 95.62 83 THR A N 1
ATOM 643 C CA . THR A 1 83 ? -3.551 11.927 12.663 1.00 95.62 83 THR A CA 1
ATOM 6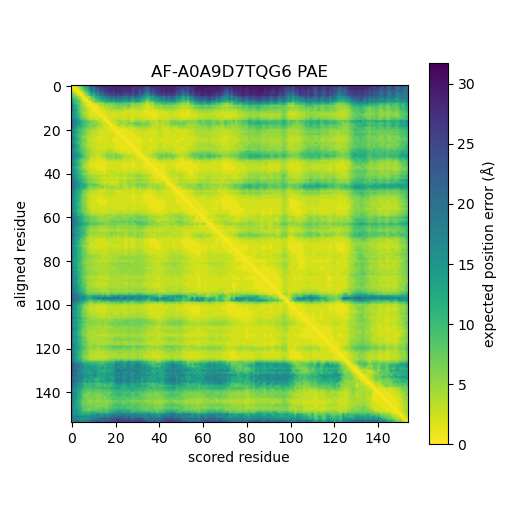44 C C . THR A 1 83 ? -3.329 12.580 11.297 1.00 95.62 83 THR A C 1
ATOM 646 O O . THR A 1 83 ? -2.642 13.602 11.219 1.00 95.62 83 THR A O 1
ATOM 649 N N . LEU A 1 84 ? -3.892 12.019 10.223 1.00 95.94 84 LEU A N 1
ATOM 650 C CA . LEU A 1 84 ? -3.766 12.584 8.884 1.00 95.94 84 LEU A CA 1
ATOM 651 C C . LEU A 1 84 ? -4.566 13.878 8.758 1.00 95.94 84 LEU A C 1
ATOM 653 O O . LEU A 1 84 ? -5.705 14.002 9.213 1.00 95.94 84 LEU A O 1
ATOM 657 N N . SER A 1 85 ? -3.962 14.859 8.098 1.00 95.88 85 SER A N 1
ATOM 658 C CA . SER A 1 85 ? -4.628 16.111 7.768 1.00 95.88 85 SER A CA 1
ATOM 659 C C . SER A 1 85 ? -5.697 15.908 6.684 1.00 95.88 85 SER A C 1
ATOM 661 O O . SER A 1 85 ? -5.552 15.043 5.816 1.00 95.88 85 SER A O 1
ATOM 663 N N . PRO A 1 86 ? -6.733 16.766 6.632 1.00 95.62 86 PRO A N 1
ATOM 664 C CA . PRO A 1 86 ? -7.712 16.732 5.544 1.00 95.62 86 PRO A CA 1
ATOM 665 C C . PRO A 1 86 ? -7.077 16.843 4.149 1.00 95.62 86 PRO A C 1
ATOM 667 O O . PRO A 1 86 ? -7.568 16.247 3.196 1.00 95.62 86 PRO A O 1
ATOM 670 N N . SER A 1 87 ? -5.963 17.572 4.021 1.00 94.69 87 SER A N 1
ATOM 671 C CA . SER A 1 87 ? -5.199 17.669 2.772 1.00 94.69 87 SER A CA 1
ATOM 672 C C . SER A 1 87 ? -4.502 16.365 2.382 1.00 94.69 87 SER A C 1
ATOM 674 O O . SER A 1 87 ? -4.454 16.051 1.196 1.00 94.69 87 SER A O 1
ATOM 676 N N . GLU A 1 88 ? -3.979 15.610 3.355 1.00 95.75 88 GLU A N 1
ATOM 677 C CA . GLU A 1 88 ? -3.373 14.290 3.123 1.00 95.75 88 GLU A CA 1
ATOM 678 C C . GLU A 1 88 ? -4.429 13.264 2.685 1.00 95.75 88 GLU A C 1
ATOM 680 O O . GLU A 1 88 ? -4.169 12.453 1.806 1.00 95.75 88 GLU A O 1
ATOM 685 N N . ILE A 1 89 ? -5.647 13.331 3.222 1.00 95.31 89 ILE A N 1
ATOM 686 C CA . ILE A 1 89 ? -6.751 12.476 2.758 1.00 95.31 89 ILE A CA 1
ATOM 687 C C . ILE A 1 89 ? -7.176 12.876 1.336 1.00 95.31 89 ILE A C 1
ATOM 689 O O . ILE A 1 89 ? -7.277 12.029 0.448 1.00 95.31 89 ILE A O 1
ATOM 693 N N . ALA A 1 90 ? -7.359 14.177 1.091 1.00 94.25 90 ALA A N 1
ATOM 694 C CA . ALA A 1 90 ? -7.822 14.686 -0.199 1.00 94.25 90 ALA A CA 1
ATOM 695 C C . ALA A 1 90 ? -6.847 14.393 -1.352 1.00 94.25 90 ALA A C 1
ATOM 697 O O . ALA A 1 90 ? -7.285 14.169 -2.482 1.00 94.25 90 ALA A O 1
ATOM 698 N N . ILE A 1 91 ? -5.529 14.391 -1.102 1.00 93.56 91 ILE A N 1
ATOM 699 C CA . ILE A 1 91 ? -4.551 14.049 -2.144 1.00 93.56 91 ILE A CA 1
ATOM 700 C C . ILE A 1 91 ? -4.653 12.575 -2.551 1.00 93.56 91 ILE A C 1
ATOM 702 O O . ILE A 1 91 ? -4.601 12.294 -3.746 1.00 93.56 91 ILE A O 1
ATOM 706 N N . ILE A 1 92 ? -4.881 11.657 -1.605 1.00 93.69 92 ILE A N 1
ATOM 707 C CA . ILE A 1 92 ? -5.079 10.229 -1.900 1.00 93.69 92 ILE A CA 1
ATOM 708 C C . ILE A 1 92 ? -6.335 10.047 -2.749 1.00 93.69 92 ILE A C 1
ATOM 710 O O . ILE A 1 92 ? -6.263 9.488 -3.840 1.00 93.69 92 ILE A O 1
ATOM 714 N N . GLN A 1 93 ? -7.463 10.599 -2.292 1.00 92.44 93 GLN A N 1
ATOM 715 C CA . GLN A 1 93 ? -8.747 10.522 -2.996 1.00 92.44 93 GLN A CA 1
ATOM 716 C C . GLN A 1 93 ? -8.649 11.054 -4.428 1.00 92.44 93 GLN A C 1
ATOM 718 O O . GLN A 1 93 ? -9.179 10.459 -5.362 1.00 92.44 93 GLN A O 1
ATOM 723 N N . LYS A 1 94 ? -7.937 12.171 -4.615 1.00 91.25 94 LYS A N 1
ATOM 724 C CA . LYS A 1 94 ? -7.722 12.757 -5.938 1.00 91.25 94 LYS A CA 1
ATOM 725 C C . LYS A 1 94 ? -6.895 11.843 -6.842 1.00 91.25 94 LYS A C 1
ATOM 727 O O . LYS A 1 94 ? -7.233 11.704 -8.014 1.00 91.25 94 LYS A O 1
ATOM 732 N N . LEU A 1 95 ? -5.794 11.292 -6.332 1.00 88.69 95 LEU A N 1
ATOM 733 C CA . LEU A 1 95 ? -4.864 10.503 -7.139 1.00 88.69 95 LEU A CA 1
ATOM 734 C C . LEU A 1 95 ? -5.437 9.131 -7.502 1.00 88.69 95 LEU A C 1
ATOM 736 O O . LEU A 1 95 ? -5.208 8.676 -8.612 1.00 88.69 95 LEU A O 1
ATOM 740 N N . MET A 1 96 ? -6.206 8.511 -6.606 1.00 88.62 96 MET A N 1
ATOM 741 C CA . MET A 1 96 ? -6.644 7.116 -6.739 1.00 88.62 96 MET A CA 1
ATOM 742 C C . MET A 1 96 ? -8.079 6.951 -7.267 1.00 88.62 96 MET A C 1
ATOM 744 O O . MET A 1 96 ? -8.602 5.845 -7.304 1.00 88.62 96 MET A O 1
ATOM 748 N N . SER A 1 97 ? -8.733 8.035 -7.697 1.00 71.88 97 SER A N 1
ATOM 749 C CA . SER A 1 97 ? -10.160 8.059 -8.080 1.00 71.88 97 SER A CA 1
ATOM 750 C C . SER A 1 97 ? -10.595 7.127 -9.232 1.00 71.88 97 SER A C 1
ATOM 752 O O . SER A 1 97 ? -11.766 7.141 -9.610 1.00 71.88 97 SER A O 1
ATOM 754 N N . SER A 1 98 ? -9.696 6.359 -9.854 1.00 61.12 98 SER A N 1
ATOM 755 C CA . SER A 1 98 ? -10.012 5.485 -10.999 1.00 61.12 98 SER A CA 1
ATOM 756 C C . SER A 1 98 ? -9.224 4.174 -11.048 1.00 61.12 98 SER A C 1
ATOM 758 O O . SER A 1 98 ? -9.409 3.410 -11.994 1.00 61.12 98 SER A O 1
ATOM 760 N N . ASP A 1 99 ? -8.396 3.897 -10.042 1.00 71.94 99 ASP A N 1
ATOM 761 C CA . ASP A 1 99 ? -7.496 2.744 -10.032 1.00 71.94 99 ASP A CA 1
ATOM 762 C C . ASP A 1 99 ? -7.810 1.833 -8.844 1.00 71.94 99 ASP A C 1
ATOM 764 O O . ASP A 1 99 ? -8.303 2.290 -7.815 1.00 71.94 99 ASP A O 1
ATOM 768 N N . TYR A 1 100 ? -7.520 0.538 -8.970 1.00 86.81 100 TYR A N 1
ATOM 769 C CA . TYR A 1 100 ? -7.483 -0.350 -7.809 1.00 86.81 100 TYR A CA 1
ATOM 770 C C . TYR A 1 100 ? -6.200 -0.072 -7.031 1.00 86.81 100 TYR A C 1
ATOM 772 O O . TYR A 1 100 ? -5.101 -0.214 -7.562 1.00 86.81 100 TYR A O 1
ATOM 780 N N . TYR A 1 101 ? -6.340 0.303 -5.766 1.00 93.00 101 TYR A N 1
ATOM 781 C CA . TYR A 1 101 ? -5.228 0.685 -4.905 1.00 93.00 101 TYR A CA 1
ATOM 782 C C . TYR A 1 101 ? -5.402 0.096 -3.513 1.00 93.00 101 TYR A C 1
ATOM 784 O O . TYR A 1 101 ? -6.480 -0.366 -3.136 1.00 93.00 101 TYR A O 1
ATOM 792 N N . PHE A 1 102 ? -4.320 0.127 -2.748 1.00 94.50 102 PHE A N 1
ATOM 793 C CA . PHE A 1 102 ? -4.278 -0.364 -1.385 1.00 94.50 102 PHE A CA 1
ATOM 794 C C . PHE A 1 102 ? -3.887 0.757 -0.430 1.00 94.50 102 PHE A C 1
ATOM 796 O O . PHE A 1 102 ? -3.035 1.591 -0.740 1.00 94.50 102 PHE A O 1
ATOM 803 N N . ILE A 1 103 ? -4.498 0.758 0.749 1.00 95.06 103 ILE A N 1
ATOM 804 C CA . ILE A 1 103 ? -4.148 1.636 1.859 1.00 95.06 103 ILE A CA 1
ATOM 805 C C . ILE A 1 103 ? -3.347 0.843 2.881 1.00 95.06 103 ILE A C 1
ATOM 807 O O . ILE A 1 103 ? -3.842 -0.118 3.465 1.00 95.06 103 ILE A O 1
ATOM 811 N N . ASP A 1 104 ? -2.119 1.291 3.119 1.00 95.19 104 ASP A N 1
ATOM 812 C CA . ASP A 1 104 ? -1.215 0.773 4.139 1.00 95.19 104 ASP A CA 1
ATOM 813 C C . ASP A 1 104 ? -0.884 1.883 5.147 1.00 95.19 104 ASP A C 1
ATOM 815 O O . ASP A 1 104 ? 0.218 2.441 5.209 1.00 95.19 104 ASP A O 1
ATOM 819 N N . ILE A 1 105 ? -1.918 2.271 5.888 1.00 94.25 105 ILE A N 1
ATOM 820 C CA . ILE A 1 105 ? -1.903 3.336 6.889 1.00 94.25 105 ILE A CA 1
ATOM 821 C C . ILE A 1 105 ? -2.414 2.710 8.190 1.00 94.25 105 ILE A C 1
ATOM 823 O O . ILE A 1 105 ? -3.511 2.164 8.171 1.00 94.25 105 ILE A O 1
ATOM 827 N N . PRO A 1 106 ? -1.677 2.774 9.312 1.00 92.69 106 PRO A N 1
ATOM 828 C CA . PRO A 1 106 ? -2.149 2.246 10.588 1.00 92.69 106 PRO A CA 1
ATOM 829 C C . PRO A 1 106 ? -3.453 2.917 11.025 1.00 92.69 106 PRO A C 1
ATOM 831 O O . PRO A 1 106 ? -3.561 4.140 10.965 1.00 92.69 106 PRO A O 1
ATOM 834 N N . PHE A 1 107 ? -4.423 2.145 11.497 1.00 91.12 107 PHE A N 1
ATOM 835 C CA . PHE A 1 107 ? -5.668 2.655 12.071 1.00 91.12 107 PHE A CA 1
ATOM 836 C C . PHE A 1 107 ? -6.140 1.727 13.190 1.00 91.12 107 PHE A C 1
ATOM 838 O O . PHE A 1 107 ? -5.832 0.534 13.177 1.00 91.12 107 PHE A O 1
ATOM 845 N N . GLU A 1 108 ? -6.867 2.279 14.158 1.00 88.31 108 GLU A N 1
ATOM 846 C CA . GLU A 1 108 ? -7.515 1.480 15.202 1.00 88.31 108 GLU A CA 1
ATOM 847 C C . GLU A 1 108 ? -8.789 0.825 14.664 1.00 88.31 108 GLU A C 1
ATOM 849 O O . GLU A 1 108 ? -9.437 1.365 13.768 1.00 88.31 108 GLU A O 1
ATOM 854 N N . THR A 1 109 ? -9.200 -0.317 15.221 1.00 88.62 109 THR A N 1
ATOM 855 C CA . THR A 1 109 ? -10.357 -1.083 14.708 1.00 88.62 109 THR A CA 1
ATOM 856 C C . THR A 1 109 ? -11.631 -0.229 14.635 1.00 88.62 109 THR A C 1
ATOM 858 O O . THR A 1 109 ? -12.408 -0.339 13.687 1.00 88.62 109 THR A O 1
ATOM 861 N N . GLU A 1 110 ? -11.822 0.691 15.580 1.00 89.25 110 GLU A N 1
ATOM 862 C CA . GLU A 1 110 ? -12.956 1.619 15.636 1.00 89.25 110 GLU A CA 1
ATOM 863 C C . GLU A 1 110 ? -12.952 2.661 14.502 1.00 89.25 110 GLU A C 1
ATOM 865 O O . GLU A 1 110 ? -13.973 3.290 14.230 1.00 89.25 110 GLU A O 1
ATOM 870 N N . GLU A 1 111 ? -11.819 2.864 13.827 1.00 91.44 111 GLU A N 1
ATOM 871 C CA . GLU A 1 111 ? -11.686 3.779 12.693 1.00 91.44 111 GLU A CA 1
ATOM 872 C C . GLU A 1 111 ? -12.018 3.118 11.344 1.00 91.44 111 GLU A C 1
ATOM 874 O O . GLU A 1 111 ? -12.106 3.830 10.342 1.00 91.44 111 GLU A O 1
ATOM 879 N N . THR A 1 112 ? -12.241 1.796 11.299 1.00 90.44 112 THR A N 1
ATOM 880 C CA . THR A 1 112 ? -12.429 1.010 10.061 1.00 90.44 112 THR A CA 1
ATOM 881 C C . THR A 1 112 ? -13.484 1.608 9.128 1.00 90.44 112 THR A C 1
ATOM 883 O O . THR A 1 112 ? -13.190 1.882 7.965 1.00 90.44 112 THR A O 1
ATOM 886 N N . GLU A 1 113 ? -14.691 1.899 9.627 1.00 91.25 113 GLU A N 1
ATOM 887 C CA . GLU A 1 113 ? -15.764 2.504 8.818 1.00 91.25 113 GLU A CA 1
ATOM 888 C C . GLU A 1 113 ? -15.336 3.844 8.208 1.00 91.25 113 GLU A C 1
ATOM 890 O O . GLU A 1 113 ? -15.610 4.156 7.047 1.00 91.25 113 GLU A O 1
ATOM 895 N N . LYS A 1 114 ? -14.618 4.651 8.992 1.00 93.00 114 LYS A N 1
ATOM 896 C CA . LYS A 1 114 ? -14.156 5.963 8.557 1.00 93.00 114 LYS A CA 1
ATOM 897 C C . LYS A 1 114 ? -13.066 5.830 7.496 1.00 93.00 114 LYS A C 1
ATOM 899 O O . LYS A 1 114 ? -13.103 6.589 6.529 1.00 93.00 114 LYS A O 1
ATOM 904 N N . VAL A 1 115 ? -12.141 4.882 7.635 1.00 93.25 115 VAL A N 1
ATOM 905 C CA . VAL A 1 115 ? -11.129 4.565 6.614 1.00 93.25 115 VAL A CA 1
ATOM 906 C C . VAL A 1 115 ? -11.815 4.161 5.308 1.00 93.25 115 VAL A C 1
ATOM 908 O O . VAL A 1 115 ? -11.562 4.788 4.281 1.00 93.25 115 VAL A O 1
ATOM 911 N N . LEU A 1 116 ? -12.751 3.210 5.363 1.00 90.06 116 LEU A N 1
ATOM 912 C CA . LEU A 1 116 ? -13.496 2.723 4.197 1.00 90.06 116 LEU A CA 1
ATOM 913 C C . LEU A 1 116 ? -14.294 3.835 3.504 1.00 90.06 116 LEU A C 1
ATOM 915 O O . LEU A 1 116 ? -14.256 3.953 2.283 1.00 90.06 116 LEU A O 1
ATOM 919 N N . SER A 1 117 ? -14.943 4.714 4.274 1.00 90.94 117 SER A N 1
ATOM 920 C CA . SER A 1 117 ? -15.682 5.859 3.721 1.00 90.94 117 SER A CA 1
ATOM 921 C C . SER A 1 117 ? -14.788 6.911 3.052 1.00 90.94 117 SER A C 1
ATOM 923 O O . SER A 1 117 ? -15.228 7.613 2.145 1.00 90.94 117 SER A O 1
ATOM 925 N N . ASN A 1 118 ? -13.537 7.060 3.508 1.00 93.62 118 ASN A N 1
ATOM 926 C CA . ASN A 1 118 ? -12.601 8.032 2.940 1.00 93.62 118 ASN A CA 1
ATOM 927 C C . ASN A 1 118 ? -11.859 7.467 1.727 1.00 93.62 118 ASN A C 1
ATOM 929 O O . ASN A 1 118 ? -11.456 8.243 0.861 1.00 93.62 118 ASN A O 1
ATOM 933 N N . PHE A 1 119 ? -11.680 6.152 1.661 1.00 91.56 119 PHE A N 1
ATOM 934 C CA . PHE A 1 119 ? -10.927 5.465 0.618 1.00 91.56 119 PHE A CA 1
ATOM 935 C C . PHE A 1 119 ? -11.804 4.411 -0.057 1.00 91.56 119 PHE A C 1
ATOM 937 O O . PHE A 1 119 ? -11.508 3.218 -0.041 1.00 91.56 119 PHE A O 1
ATOM 944 N N . GLU A 1 120 ? -12.911 4.868 -0.641 1.00 85.50 120 GLU A N 1
ATOM 945 C CA . GLU A 1 120 ? -13.859 4.001 -1.339 1.00 85.50 120 GLU A CA 1
ATOM 946 C C . GLU A 1 120 ? -13.146 3.192 -2.438 1.00 85.50 120 GLU A C 1
ATOM 948 O O . GLU A 1 120 ? -12.336 3.729 -3.202 1.00 85.50 120 GLU A O 1
ATOM 953 N N . GLY A 1 121 ? -13.417 1.884 -2.482 1.00 82.12 121 GLY A N 1
ATOM 954 C CA . GLY A 1 121 ? -12.819 0.951 -3.442 1.00 82.12 121 GLY A CA 1
ATOM 955 C C . GLY A 1 121 ? -11.373 0.528 -3.148 1.00 82.12 121 GLY A C 1
ATOM 956 O O . GLY A 1 121 ? -10.820 -0.259 -3.917 1.00 82.12 121 GLY A O 1
ATOM 957 N N . ALA A 1 122 ? -10.761 1.007 -2.061 1.00 90.31 122 ALA A N 1
ATOM 958 C CA . ALA A 1 122 ? -9.415 0.595 -1.675 1.00 90.31 122 ALA A CA 1
ATOM 959 C C . ALA A 1 122 ? -9.388 -0.804 -1.044 1.00 90.31 122 ALA A C 1
ATOM 961 O O . ALA A 1 122 ? -10.232 -1.149 -0.217 1.00 90.31 122 ALA A O 1
ATOM 962 N N . GLY A 1 123 ? -8.344 -1.575 -1.347 1.00 90.19 123 GLY A N 1
ATOM 963 C CA . GLY A 1 123 ? -7.933 -2.691 -0.501 1.00 90.19 123 GLY A CA 1
ATOM 964 C C . GLY A 1 123 ? -7.264 -2.186 0.781 1.00 90.19 123 GLY A C 1
ATOM 965 O O . GLY A 1 123 ? -6.561 -1.176 0.768 1.00 90.19 123 GLY A O 1
ATOM 966 N N . LEU A 1 124 ? -7.447 -2.888 1.898 1.00 90.94 124 LEU A N 1
ATOM 967 C CA . LEU A 1 124 ? -6.801 -2.544 3.168 1.00 90.94 124 LEU A CA 1
ATOM 968 C C . LEU A 1 124 ? -5.609 -3.465 3.435 1.00 90.94 124 LEU A C 1
ATOM 970 O O . LEU A 1 124 ? -5.739 -4.687 3.381 1.00 90.94 124 LEU A O 1
ATOM 974 N N . ILE A 1 125 ? -4.458 -2.884 3.776 1.00 90.75 125 ILE A N 1
ATOM 975 C CA . ILE A 1 125 ? -3.314 -3.614 4.324 1.00 90.75 125 ILE A CA 1
ATOM 976 C C . ILE A 1 125 ? -3.329 -3.446 5.838 1.00 90.75 125 ILE A C 1
ATOM 978 O O . ILE A 1 125 ? -3.134 -2.361 6.380 1.00 90.75 125 ILE A O 1
ATOM 982 N N . LEU A 1 126 ? -3.568 -4.553 6.537 1.00 87.25 126 LEU A N 1
ATOM 983 C CA . LEU A 1 126 ? -3.682 -4.569 7.990 1.00 87.25 126 LEU A CA 1
ATOM 984 C C . LEU A 1 126 ? -2.311 -4.848 8.615 1.00 87.25 126 LEU A C 1
ATOM 986 O O . LEU A 1 126 ? -1.953 -5.997 8.878 1.00 87.25 126 LEU A O 1
ATOM 990 N N . ARG A 1 127 ? -1.551 -3.799 8.938 1.00 76.69 127 ARG A N 1
ATOM 991 C CA . ARG A 1 127 ? -0.224 -3.875 9.585 1.00 76.69 127 ARG A CA 1
ATOM 992 C C . ARG A 1 127 ? -0.257 -3.282 11.003 1.00 76.69 127 ARG A C 1
ATOM 994 O O . ARG A 1 127 ? -0.901 -2.268 11.225 1.00 76.69 127 ARG A O 1
ATOM 1001 N N . GLY A 1 128 ? 0.417 -3.915 11.971 1.00 66.44 128 GLY A N 1
ATOM 1002 C CA . GLY A 1 128 ? 0.405 -3.471 13.383 1.00 66.44 128 GLY A CA 1
ATOM 1003 C C . GLY A 1 128 ? -0.893 -3.801 14.143 1.00 66.44 128 GLY A C 1
ATOM 1004 O O . GLY A 1 128 ? -1.568 -4.754 13.780 1.00 66.44 128 GLY A O 1
ATOM 1005 N N . GLY A 1 129 ? -1.260 -3.042 15.176 1.00 68.56 129 GLY A N 1
ATOM 1006 C CA . GLY A 1 129 ? -2.463 -3.302 15.990 1.00 68.56 129 GLY A CA 1
ATOM 1007 C C . GLY A 1 129 ? -2.222 -4.249 17.169 1.00 68.56 129 GLY A C 1
ATOM 1008 O O . GLY A 1 129 ? -1.070 -4.527 17.513 1.00 68.56 129 GLY A O 1
ATOM 1009 N N . ASP A 1 130 ? -3.302 -4.726 17.795 1.00 66.75 130 ASP A N 1
ATOM 1010 C CA . ASP A 1 130 ? -3.179 -5.636 18.931 1.00 66.75 130 ASP A CA 1
ATOM 1011 C C . ASP A 1 130 ? -2.731 -7.004 18.432 1.00 66.75 130 ASP A C 1
ATOM 1013 O O . ASP A 1 130 ? -3.266 -7.586 17.480 1.00 66.75 130 ASP A O 1
ATOM 1017 N N . GLU A 1 131 ? -1.731 -7.532 19.116 1.00 73.25 131 GLU A N 1
ATOM 1018 C CA . GLU A 1 131 ? -1.210 -8.860 18.875 1.00 73.25 131 GLU A CA 1
ATOM 1019 C C . GLU A 1 131 ? -1.546 -9.745 20.079 1.00 73.25 131 GLU A C 1
ATOM 1021 O O . GLU A 1 131 ? -1.234 -9.393 21.216 1.00 73.25 131 GLU A O 1
ATOM 1026 N N . GLU A 1 132 ? -2.118 -10.931 19.849 1.00 70.25 132 GLU A N 1
ATOM 1027 C CA . GLU A 1 132 ? -2.244 -11.957 20.906 1.00 70.25 132 GLU A CA 1
ATOM 1028 C C . GLU A 1 132 ? -0.855 -12.389 21.397 1.00 70.25 132 GLU A C 1
ATOM 1030 O O . GLU A 1 132 ? -0.636 -12.777 22.547 1.00 70.25 132 GLU A O 1
ATOM 1035 N N . LYS A 1 133 ? 0.101 -12.368 20.464 1.00 77.06 133 LYS A N 1
ATOM 1036 C CA . LYS A 1 133 ? 1.504 -12.724 20.635 1.00 77.06 133 LYS A CA 1
ATOM 1037 C C . LYS A 1 133 ? 2.300 -12.048 19.528 1.00 77.06 133 LYS A C 1
ATOM 1039 O O . LYS A 1 133 ? 1.792 -11.946 18.424 1.00 77.06 133 LYS A O 1
ATOM 1044 N N . THR A 1 134 ? 3.559 -11.689 19.778 1.00 75.88 134 THR A N 1
ATOM 1045 C CA . THR A 1 134 ? 4.432 -11.059 18.771 1.00 75.88 134 THR A CA 1
ATOM 1046 C C . THR A 1 134 ? 4.336 -11.729 17.397 1.00 75.88 134 THR A C 1
ATOM 1048 O O . THR A 1 134 ? 4.646 -12.918 17.276 1.00 75.88 134 THR A O 1
ATOM 1051 N N . GLY A 1 135 ? 3.913 -10.968 16.384 1.00 71.06 135 GLY A N 1
ATOM 1052 C CA . GLY A 1 135 ? 3.719 -11.439 15.009 1.00 71.06 135 GLY A CA 1
ATOM 1053 C C . GLY A 1 135 ? 2.398 -12.175 14.733 1.00 71.06 135 GLY A C 1
ATOM 1054 O O . GLY A 1 135 ? 2.201 -12.653 13.619 1.00 71.06 135 GLY A O 1
ATOM 1055 N N . PHE A 1 136 ? 1.496 -12.276 15.712 1.00 71.44 136 PHE A N 1
ATOM 1056 C CA . PHE A 1 136 ? 0.154 -12.850 15.586 1.00 71.44 136 PHE A CA 1
ATOM 1057 C C . PHE A 1 136 ? -0.891 -11.794 15.926 1.00 71.44 136 PHE A C 1
ATOM 1059 O O . PHE A 1 136 ? -1.103 -11.460 17.092 1.00 71.44 136 PHE A O 1
ATOM 1066 N N . LYS A 1 137 ? -1.564 -11.306 14.887 1.00 76.69 137 LYS A N 1
ATOM 1067 C CA . LYS A 1 137 ? -2.698 -10.386 14.990 1.00 76.69 137 LYS A CA 1
ATOM 1068 C C . LYS A 1 137 ? -3.816 -10.957 15.859 1.00 76.69 137 LYS A C 1
ATOM 1070 O O . LYS A 1 137 ? -4.050 -12.167 15.850 1.00 76.69 137 LYS A O 1
ATOM 1075 N N . SER A 1 138 ? -4.519 -10.077 16.565 1.00 80.88 138 SER A N 1
ATOM 1076 C CA . SER A 1 138 ? -5.713 -10.456 17.312 1.00 80.88 138 SER A CA 1
ATOM 1077 C C . SER A 1 138 ? -6.837 -10.924 16.396 1.00 80.88 138 SER A C 1
ATOM 1079 O O . SER A 1 138 ? -7.259 -10.216 15.481 1.00 80.88 138 SER A O 1
ATOM 1081 N N . PHE A 1 139 ? -7.333 -12.132 16.671 1.00 83.50 139 PHE A N 1
ATOM 1082 C CA . PHE A 1 139 ? -8.512 -12.674 15.999 1.00 83.50 139 PHE A CA 1
ATOM 1083 C C . PHE A 1 139 ? -9.743 -11.808 16.274 1.00 83.50 139 PHE A C 1
ATOM 1085 O O . PHE A 1 139 ? -10.524 -11.576 15.362 1.00 83.50 139 PHE A O 1
ATOM 1092 N N . GLU A 1 140 ? -9.863 -11.247 17.482 1.00 83.81 140 GLU A N 1
ATOM 1093 C CA . GLU A 1 140 ? -10.965 -10.344 17.828 1.00 83.81 140 GLU A CA 1
ATOM 1094 C C . GLU A 1 140 ? -10.946 -9.069 16.972 1.00 83.81 140 GLU A C 1
ATOM 1096 O O . GLU A 1 140 ? -11.997 -8.594 16.543 1.00 83.81 140 GLU A O 1
ATOM 1101 N N . GLN A 1 141 ? -9.758 -8.517 16.695 1.00 83.38 141 GLN A N 1
ATOM 1102 C CA . GLN A 1 141 ? -9.634 -7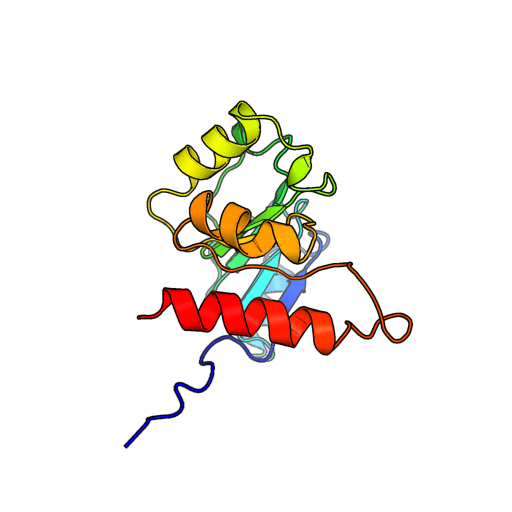.368 15.794 1.00 83.38 141 GLN A CA 1
ATOM 1103 C C . GLN A 1 141 ? -10.041 -7.730 14.363 1.00 83.38 141 GLN A C 1
ATOM 1105 O O . GLN A 1 141 ? -10.776 -6.975 13.730 1.00 83.38 141 GLN A O 1
ATOM 1110 N N . PHE A 1 142 ? -9.602 -8.885 13.853 1.00 85.06 142 PHE A N 1
ATOM 1111 C CA . PHE A 1 142 ? -9.996 -9.326 12.516 1.00 85.06 142 PHE A CA 1
ATOM 1112 C C . PHE A 1 142 ? -11.499 -9.551 12.398 1.00 85.06 142 PHE A C 1
ATOM 1114 O O . PHE A 1 142 ? -12.087 -9.044 11.449 1.00 85.06 142 PHE A O 1
ATOM 1121 N N . ASP A 1 143 ? -12.115 -10.250 13.353 1.00 86.31 143 ASP A N 1
ATOM 1122 C CA . ASP A 1 143 ? -13.552 -10.531 13.336 1.00 86.31 143 ASP A CA 1
ATOM 1123 C C . ASP A 1 143 ? -14.359 -9.226 13.263 1.00 86.31 143 ASP A C 1
ATOM 1125 O O . ASP A 1 143 ? -15.226 -9.088 12.405 1.00 86.31 143 ASP A O 1
ATOM 1129 N N . LYS A 1 144 ? -13.996 -8.213 14.062 1.00 87.25 144 LYS A N 1
ATOM 1130 C CA . LYS A 1 144 ? -14.632 -6.884 14.012 1.00 87.25 144 LYS A CA 1
ATOM 1131 C C . LYS A 1 144 ? -14.469 -6.192 12.658 1.00 87.25 144 LYS A C 1
ATOM 1133 O O . LYS A 1 144 ? -15.419 -5.59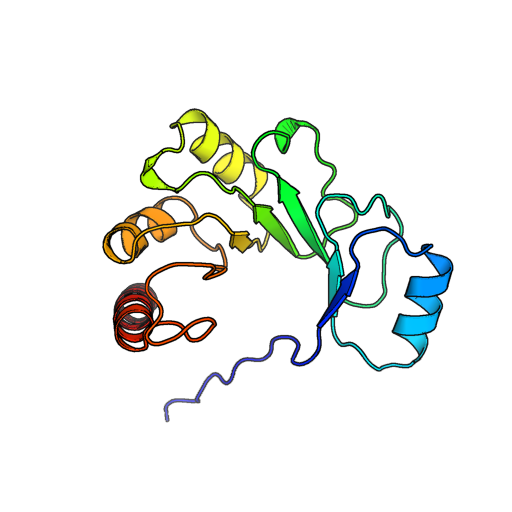8 12.155 1.00 87.25 144 LYS A O 1
ATOM 1138 N N . ILE A 1 145 ? -13.274 -6.240 12.065 1.00 87.69 145 ILE A N 1
ATOM 1139 C CA . ILE A 1 145 ? -13.032 -5.643 10.743 1.00 87.69 145 ILE A CA 1
ATOM 1140 C C . ILE A 1 145 ? -13.853 -6.374 9.673 1.00 87.69 145 ILE A C 1
ATOM 1142 O O . ILE A 1 145 ? -14.469 -5.718 8.835 1.00 87.69 145 ILE A O 1
ATOM 1146 N N . PHE A 1 146 ? -13.898 -7.709 9.703 1.00 87.00 146 PHE A N 1
ATOM 1147 C CA . PHE A 1 146 ? -14.681 -8.502 8.755 1.00 87.00 146 PHE A CA 1
ATOM 1148 C C . PHE A 1 146 ? -16.185 -8.270 8.905 1.00 87.00 146 PHE A C 1
ATOM 1150 O O . PHE A 1 146 ? -16.852 -8.103 7.891 1.00 87.00 146 PHE A O 1
ATOM 1157 N N . GLU A 1 147 ? -16.710 -8.170 10.129 1.00 87.75 147 GLU A N 1
ATOM 1158 C CA . GLU A 1 147 ? -18.113 -7.807 10.371 1.00 87.75 147 GLU A CA 1
ATOM 1159 C C . GLU A 1 147 ? -18.469 -6.464 9.715 1.00 87.75 147 GLU A C 1
ATOM 1161 O O . GLU A 1 147 ? -19.511 -6.344 9.074 1.00 87.75 147 GLU A O 1
ATOM 1166 N N . ILE A 1 148 ? -17.590 -5.460 9.815 1.00 86.19 148 ILE A N 1
ATOM 1167 C CA . ILE A 1 148 ? -17.793 -4.153 9.169 1.00 86.19 148 ILE A CA 1
ATOM 1168 C C . ILE A 1 148 ? -17.766 -4.280 7.641 1.00 86.19 148 ILE A C 1
ATOM 1170 O O . ILE A 1 148 ? -18.593 -3.671 6.965 1.00 86.19 148 ILE A O 1
ATOM 1174 N N . LEU A 1 149 ? -16.835 -5.062 7.087 1.00 83.62 149 LEU A N 1
ATOM 1175 C CA . LEU A 1 149 ? -16.730 -5.273 5.640 1.00 83.62 149 LEU A CA 1
ATOM 1176 C C . LEU A 1 149 ? -17.958 -6.000 5.076 1.00 83.62 149 LEU A C 1
ATOM 1178 O O . LEU A 1 149 ? -18.482 -5.580 4.048 1.00 83.62 149 LEU A O 1
ATOM 1182 N N . GLU A 1 150 ? -18.458 -7.031 5.764 1.00 81.88 150 GLU A N 1
ATOM 1183 C CA . GLU A 1 150 ? -19.663 -7.767 5.357 1.00 81.88 150 GLU A CA 1
ATOM 1184 C C . GLU A 1 150 ? -20.909 -6.868 5.322 1.00 81.88 150 GLU A C 1
ATOM 1186 O O . GLU A 1 150 ? -21.754 -7.028 4.446 1.00 81.88 150 GLU A O 1
ATOM 1191 N N . LEU A 1 151 ? -21.017 -5.891 6.230 1.00 72.75 151 LEU A N 1
ATOM 1192 C CA . LEU A 1 151 ? -22.135 -4.938 6.262 1.00 72.75 151 LEU A CA 1
ATOM 1193 C C . LEU A 1 151 ? -22.131 -3.936 5.097 1.00 72.75 151 LEU A C 1
ATOM 1195 O O . LEU A 1 151 ? -23.153 -3.298 4.851 1.00 72.75 151 LEU A O 1
ATOM 1199 N N . ILE A 1 152 ? -20.994 -3.755 4.423 1.00 65.75 152 ILE A N 1
ATOM 1200 C CA . ILE A 1 152 ? -20.817 -2.786 3.330 1.00 65.75 152 ILE A CA 1
ATOM 1201 C C . ILE A 1 152 ? -21.012 -3.451 1.954 1.00 65.75 152 ILE A C 1
ATOM 1203 O O . ILE A 1 152 ? -21.232 -2.754 0.964 1.00 65.75 152 ILE A O 1
ATOM 1207 N N . GLU A 1 153 ? -20.958 -4.786 1.873 1.00 57.50 153 GLU A N 1
ATOM 1208 C CA . GLU A 1 153 ? -21.186 -5.541 0.630 1.00 57.50 153 GLU A CA 1
ATOM 1209 C C . GLU A 1 153 ? -22.679 -5.713 0.253 1.00 57.50 153 GLU A C 1
ATOM 1211 O O . GLU A 1 153 ? -22.962 -6.166 -0.862 1.00 57.50 153 GLU A O 1
ATOM 1216 N N . ASP A 1 154 ? -23.617 -5.3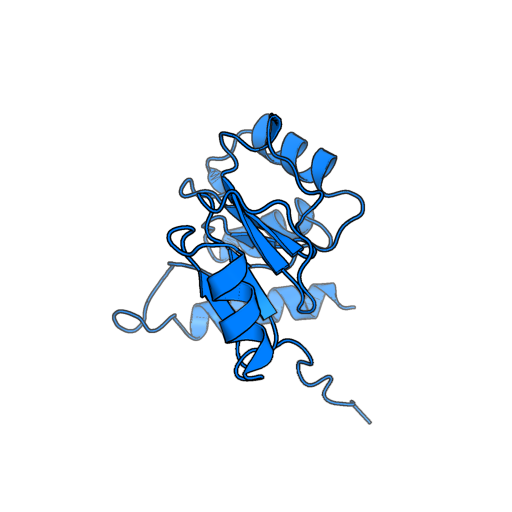25 1.131 1.00 41.38 154 ASP A N 1
ATOM 1217 C CA . ASP A 1 154 ? -25.083 -5.332 0.914 1.00 41.38 154 ASP A CA 1
ATOM 1218 C C . ASP A 1 154 ? -25.641 -3.967 0.446 1.00 41.38 154 ASP A C 1
ATOM 1220 O O . ASP A 1 154 ? -26.541 -3.966 -0.435 1.00 41.38 154 ASP A O 1
#

Foldseek 3Di:
DDDPPPDPDWPFEAEDAQPDDPVVVQVVVVVVRTQAYEYECNRPDPDADPHAYEYEDELVCNVVDDCNNHQEYEYADAAAPVPDDPVSLVVQCVVCVDHAYEYHHHYALVCLVVVCVSNPNYHYDHDDDDAPDVPHDDPVSVVSNVVSVVVVVD

Solvent-accessible surface area (backbone atoms only — not comparable to full-atom values): 9366 Å² total; per-residue (Å²): 131,85,75,80,81,68,86,82,70,72,90,39,69,43,78,41,70,44,86,69,53,73,67,59,50,51,56,52,56,72,69,61,78,50,58,26,36,35,32,35,65,68,40,80,76,70,68,84,67,98,45,55,29,34,31,40,36,49,59,95,56,46,92,79,61,83,61,90,55,42,69,30,45,26,45,28,41,92,60,43,53,95,71,59,50,74,66,62,53,48,52,50,47,65,75,47,74,85,55,61,33,32,40,37,45,35,65,58,80,91,43,47,68,60,52,47,71,65,43,72,81,48,44,79,46,91,61,81,78,64,53,81,42,96,97,36,69,31,64,70,56,50,53,55,53,49,56,55,52,60,68,69,77,112

Nearest PDB structures (foldseek):
  3qh2-assembly1_B  TM=6.175E-01  e=2.042E-03  Bacillus subtilis
  3qh2-assembly2_C  TM=6.125E-01  e=5.197E-03  Bacillus subtilis
  1v5x-assembly1_B  TM=6.172E-01  e=1.323E-02  Thermus thermophilus
  5uqf-assembly3_C  TM=5.618E-01  e=2.920E-01  Campylobacter jejuni subsp. jejuni
  5urq-assembly2_E  TM=6.054E-01  e=1.683E+00  Campylobacter jejuni subsp. jejuni

Secondary structure (DSSP, 8-state):
--------S-S-EEEE-S-S-HHHHHHHHHTT--SEEEE-TT----S--SS-EEEEEEGGGGGG---TT-SEEEEE-SS-GGG--HHHHHHHHHHHTTS--EEE----GGGHHHHHHHSTTPEE---SS-EEETTEE-HHHHHHHHHHHHHH--

pLDDT: mean 85.86, std 12.41, range [37.28, 95.94]

Radius of gyration: 16.83 Å; Cα contacts (8 Å, |Δi|>4): 208; chains: 1; bounding box: 45×39×38 Å

Mean predicted aligned error: 6.43 Å

Sequence (154 aa):
MKSEIGWKGPEFVLELDGWQSESEIHDIVNTGLGQALHFGAFATYSGKFSLPVFKDFILGNIGESDFSACDYPVIRSEKPFGTLSPSEIAIIQKLMSSDYYFIDIPFETEETEKVLSNFEGAGLILRGGDEEKTGFKSFEQFDKIFEILELIED